Protein AF-A0AA38IL60-F1 (afdb_monomer)

Foldseek 3Di:
DPQCLPLVDLRNLLVLLLVLCCVQQVDDDCCSVVDDLQQWDFDADPVRDTPLKIWGFPCSPDDPDDDDPPPRDIGMQDADPPDNVSGSSNSSVSSVVVVVVPDPPPDPDDD

Nearest PDB structures (foldseek):
  1oh7-assembly1_B  TM=3.793E-01  e=1.283E+00  Escherichia coli
  7ai6-assembly1_B  TM=3.803E-01  e=3.392E+00  Escherichia coli K-12
  1wbb-assembly1_B  TM=2.346E-01  e=1.739E+00  Escherichia coli
  1wb9-assembly1_B  TM=2.322E-01  e=2.827E+00  Escherichia coli
  1wbd-assembly1_B  TM=2.386E-01  e=7.471E+00  Escherichia coli

Sequence (111 aa):
MINHWDEGNPSGLQKFFYLIAARELAWHGGERAHCLLHYFKPEVDSSGNLTGRYEYNLIFSKTRQGGASLTCESKWLIPNRENPDLCPVRLLEKMLARRGEARPLKRIVYF

Structure (mmCIF, N/CA/C/O backbone):
data_AF-A0AA38IL60-F1
#
_entry.id   AF-A0AA38IL60-F1
#
loop_
_atom_site.group_PDB
_atom_site.id
_atom_site.type_symbol
_atom_site.label_atom_id
_atom_site.label_alt_id
_atom_site.label_comp_id
_atom_site.label_asym_id
_atom_site.label_entity_id
_atom_site.label_seq_id
_atom_site.pdbx_PDB_ins_code
_atom_site.Cartn_x
_atom_site.Cartn_y
_atom_site.Cartn_z
_atom_site.occupancy
_atom_site.B_iso_or_equiv
_atom_site.auth_seq_id
_atom_site.auth_comp_id
_atom_site.auth_asym_id
_atom_site.auth_atom_id
_atom_site.pdbx_PDB_model_num
ATOM 1 N N . MET A 1 1 ? 17.710 2.028 -21.719 1.00 38.09 1 MET A N 1
ATOM 2 C CA . MET A 1 1 ? 16.930 2.936 -20.852 1.00 38.09 1 MET A CA 1
ATOM 3 C C . MET A 1 1 ? 16.625 2.164 -19.577 1.00 38.09 1 MET A C 1
ATOM 5 O O . MET A 1 1 ? 16.024 1.104 -19.675 1.00 38.09 1 MET A O 1
ATOM 9 N N . ILE A 1 2 ? 17.143 2.582 -18.419 1.00 46.53 2 ILE A N 1
ATOM 10 C CA . ILE A 1 2 ? 16.819 1.920 -17.146 1.00 46.53 2 ILE A CA 1
ATOM 11 C C . ILE A 1 2 ? 15.385 2.331 -16.808 1.00 46.53 2 ILE A C 1
ATOM 13 O O . ILE A 1 2 ? 15.144 3.485 -16.458 1.00 46.53 2 ILE A O 1
ATOM 17 N N . ASN A 1 3 ? 14.430 1.415 -16.965 1.00 55.31 3 ASN A N 1
ATOM 18 C CA . ASN A 1 3 ? 13.047 1.639 -16.557 1.00 55.31 3 ASN A CA 1
ATOM 19 C C . ASN A 1 3 ? 13.008 1.695 -15.027 1.00 55.31 3 ASN A C 1
ATOM 21 O O . ASN A 1 3 ? 12.845 0.685 -14.350 1.00 55.31 3 ASN A O 1
ATOM 25 N N . HIS A 1 4 ? 13.195 2.892 -14.469 1.00 59.19 4 HIS A N 1
ATOM 26 C CA . HIS A 1 4 ? 13.198 3.137 -13.023 1.00 59.19 4 HIS A CA 1
ATOM 27 C C . HIS A 1 4 ? 11.896 2.716 -12.314 1.00 59.19 4 HIS A C 1
ATOM 29 O O . HIS A 1 4 ? 11.891 2.604 -11.088 1.00 59.19 4 HIS A O 1
ATOM 35 N N . TRP A 1 5 ? 10.845 2.435 -13.086 1.00 73.44 5 TRP A N 1
ATOM 36 C CA . TRP A 1 5 ? 9.502 2.055 -12.652 1.00 73.44 5 TRP A CA 1
ATOM 37 C C . TRP A 1 5 ? 9.096 0.655 -13.130 1.00 73.44 5 TRP A C 1
ATOM 39 O O . TRP A 1 5 ? 7.913 0.346 -13.202 1.00 73.44 5 TRP A O 1
ATOM 49 N N . ASP A 1 6 ? 10.065 -0.186 -13.500 1.00 81.38 6 ASP A N 1
ATOM 50 C CA . ASP A 1 6 ? 9.789 -1.565 -13.895 1.00 81.38 6 ASP A CA 1
ATOM 51 C C . ASP A 1 6 ? 9.197 -2.362 -12.722 1.00 81.38 6 ASP A C 1
ATOM 53 O O . ASP A 1 6 ? 9.897 -2.714 -11.771 1.00 81.38 6 ASP A O 1
ATOM 57 N N . GLU A 1 7 ? 7.902 -2.666 -12.804 1.00 84.62 7 GLU A N 1
ATOM 58 C CA . GLU A 1 7 ? 7.206 -3.505 -11.830 1.00 84.62 7 GLU A CA 1
ATOM 59 C C . GLU A 1 7 ? 7.718 -4.950 -11.816 1.00 84.62 7 GLU A C 1
ATOM 61 O O . GLU A 1 7 ? 7.503 -5.664 -10.837 1.00 84.62 7 GLU A O 1
ATOM 66 N N . GLY A 1 8 ? 8.387 -5.415 -12.877 1.00 83.19 8 GLY A N 1
ATOM 67 C CA . GLY A 1 8 ? 9.052 -6.716 -12.935 1.00 83.19 8 GLY A CA 1
ATOM 68 C C . GLY A 1 8 ? 10.189 -6.822 -11.920 1.00 83.19 8 GLY A C 1
ATOM 69 O O . GLY A 1 8 ? 10.337 -7.850 -11.259 1.00 83.19 8 GLY A O 1
ATOM 70 N N . ASN A 1 9 ? 10.910 -5.728 -11.683 1.00 85.31 9 ASN A N 1
ATOM 71 C CA . ASN A 1 9 ? 11.989 -5.652 -10.707 1.00 85.31 9 ASN A CA 1
ATOM 72 C C . ASN A 1 9 ? 11.464 -5.230 -9.315 1.00 85.31 9 ASN A C 1
ATOM 74 O O . ASN A 1 9 ? 10.810 -4.192 -9.209 1.00 85.31 9 ASN A O 1
ATOM 78 N N . PRO A 1 10 ? 11.788 -5.946 -8.217 1.00 84.19 10 PRO A N 1
ATOM 79 C CA . PRO A 1 10 ? 11.411 -5.541 -6.859 1.00 84.19 10 PRO A CA 1
ATOM 80 C C . PRO A 1 10 ? 11.760 -4.086 -6.510 1.00 84.19 10 PRO A C 1
ATOM 82 O O . PRO A 1 10 ? 10.944 -3.381 -5.919 1.00 84.19 10 PRO A O 1
ATOM 85 N N . SER A 1 11 ? 12.943 -3.607 -6.907 1.00 84.06 11 SER A N 1
ATOM 86 C CA . SER A 1 11 ? 13.362 -2.226 -6.645 1.00 84.06 11 SER A CA 1
ATOM 87 C C . SER A 1 11 ? 12.597 -1.205 -7.488 1.00 84.06 11 SER A C 1
ATOM 89 O O . SER A 1 11 ? 12.376 -0.088 -7.023 1.00 84.06 11 SER A O 1
ATOM 91 N N . GLY A 1 12 ? 12.205 -1.565 -8.713 1.00 85.62 12 GLY A N 1
ATOM 92 C CA . GLY A 1 12 ? 11.388 -0.711 -9.578 1.00 85.62 12 GLY A CA 1
ATOM 93 C C . GLY A 1 12 ? 9.955 -0.610 -9.060 1.00 85.62 12 GLY A C 1
ATOM 94 O O . GLY A 1 12 ? 9.453 0.496 -8.872 1.00 85.62 12 GLY A O 1
ATOM 95 N N . LEU A 1 13 ? 9.355 -1.748 -8.694 1.00 88.06 13 LEU A N 1
ATOM 96 C CA . LEU A 1 13 ? 8.041 -1.825 -8.053 1.00 88.06 13 LEU A CA 1
ATOM 97 C C . LEU A 1 13 ? 7.984 -1.005 -6.756 1.00 88.06 13 LEU A C 1
ATOM 99 O O . LEU A 1 13 ? 7.060 -0.219 -6.562 1.00 88.06 13 LEU A O 1
ATOM 103 N N . GLN A 1 14 ? 8.989 -1.147 -5.888 1.00 88.00 14 GLN A N 1
ATOM 104 C CA . GLN A 1 14 ? 9.057 -0.409 -4.627 1.00 88.00 14 GLN A CA 1
ATOM 105 C C . GLN A 1 14 ? 9.162 1.103 -4.857 1.00 88.00 14 GLN A C 1
ATOM 107 O O . GLN A 1 14 ? 8.440 1.875 -4.227 1.00 88.00 14 GLN A O 1
ATOM 112 N N . LYS A 1 15 ? 10.037 1.541 -5.772 1.00 87.44 15 LYS A N 1
ATOM 113 C CA . LYS A 1 15 ? 10.149 2.961 -6.128 1.00 87.44 15 LYS A CA 1
ATOM 114 C C . LYS A 1 15 ? 8.820 3.485 -6.656 1.00 87.44 15 LYS A C 1
ATOM 116 O O . LYS A 1 15 ? 8.381 4.547 -6.216 1.00 87.44 15 LYS A O 1
ATOM 121 N N . PHE A 1 16 ? 8.183 2.739 -7.557 1.00 89.06 16 PHE A N 1
ATOM 122 C CA . PHE A 1 16 ? 6.935 3.150 -8.189 1.00 89.06 16 PHE A CA 1
ATOM 123 C C . PHE A 1 16 ? 5.803 3.303 -7.177 1.00 89.06 16 PHE A C 1
ATOM 125 O O . PHE A 1 16 ? 5.160 4.351 -7.126 1.00 89.06 16 PHE A O 1
ATOM 132 N N . PHE A 1 17 ? 5.641 2.311 -6.301 1.00 90.69 17 PHE A N 1
ATOM 133 C CA . PHE A 1 17 ? 4.703 2.390 -5.193 1.00 90.69 17 PHE A CA 1
ATOM 134 C C . PHE A 1 17 ? 4.957 3.622 -4.321 1.00 90.69 17 PHE A C 1
ATOM 136 O O . PHE A 1 17 ? 4.033 4.395 -4.088 1.00 90.69 17 PHE A O 1
ATOM 143 N N . TYR A 1 18 ? 6.196 3.851 -3.872 1.00 87.94 18 TYR A N 1
ATOM 144 C CA . TYR A 1 18 ? 6.489 4.976 -2.983 1.00 87.94 18 TYR A CA 1
ATOM 145 C C . TYR A 1 18 ? 6.265 6.340 -3.624 1.00 87.94 18 TYR A C 1
ATOM 147 O O . TYR A 1 18 ? 5.880 7.267 -2.916 1.00 87.94 18 TYR A O 1
ATOM 155 N N . LEU A 1 1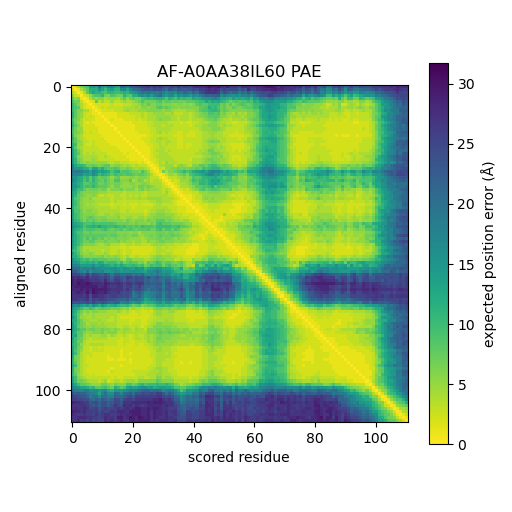9 ? 6.495 6.483 -4.932 1.00 87.75 19 LEU A N 1
ATOM 156 C CA . LEU A 1 19 ? 6.208 7.733 -5.631 1.00 87.75 19 LEU A CA 1
ATOM 157 C C . LEU A 1 19 ? 4.715 8.076 -5.543 1.00 87.75 19 LEU A C 1
ATOM 159 O O . LEU A 1 19 ? 4.364 9.210 -5.223 1.00 87.75 19 LEU A O 1
ATOM 163 N N .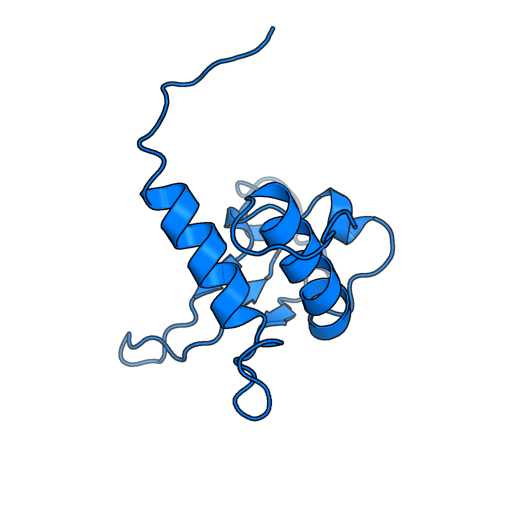 ILE A 1 20 ? 3.849 7.094 -5.799 1.00 89.50 20 ILE A N 1
ATOM 164 C CA . ILE A 1 20 ? 2.396 7.280 -5.757 1.00 89.50 20 ILE A CA 1
ATOM 165 C C . ILE A 1 20 ? 1.930 7.437 -4.306 1.00 89.50 20 ILE A C 1
ATOM 167 O O . ILE A 1 20 ? 1.261 8.412 -3.973 1.00 89.50 20 ILE A O 1
ATOM 171 N N . ALA A 1 21 ? 2.343 6.531 -3.418 1.00 88.19 21 ALA A N 1
ATOM 172 C CA . ALA A 1 21 ? 1.948 6.537 -2.014 1.00 88.19 21 ALA A CA 1
ATOM 173 C C . ALA A 1 21 ? 2.358 7.827 -1.291 1.00 88.19 21 ALA A C 1
ATOM 175 O O . ALA A 1 21 ? 1.608 8.305 -0.449 1.00 88.19 21 ALA A O 1
ATOM 176 N N . ALA A 1 22 ? 3.497 8.436 -1.641 1.00 86.06 22 ALA A N 1
ATOM 177 C CA . ALA A 1 22 ? 3.905 9.714 -1.062 1.00 86.06 22 ALA A CA 1
ATOM 178 C C . ALA A 1 22 ? 2.895 10.837 -1.335 1.00 86.06 22 ALA A C 1
ATOM 180 O O . ALA A 1 22 ? 2.669 11.672 -0.461 1.00 86.06 22 ALA A O 1
ATOM 181 N N . ARG A 1 23 ? 2.283 10.846 -2.526 1.00 85.62 23 ARG A N 1
ATOM 182 C CA . ARG A 1 23 ? 1.234 11.805 -2.883 1.00 85.62 23 ARG A CA 1
ATOM 183 C C . ARG A 1 23 ? -0.077 11.473 -2.176 1.00 85.62 23 ARG A C 1
ATOM 185 O O . ARG A 1 23 ? -0.652 12.351 -1.546 1.00 85.62 23 ARG A O 1
ATOM 192 N N . GLU A 1 24 ? -0.515 10.221 -2.260 1.00 86.56 24 GLU A N 1
ATOM 193 C CA . GLU A 1 24 ? -1.801 9.765 -1.708 1.00 86.56 24 GLU A CA 1
ATOM 194 C C . GLU A 1 24 ? -1.855 9.882 -0.179 1.00 86.56 24 GLU A C 1
ATOM 196 O O . GLU A 1 24 ? -2.858 10.290 0.395 1.00 86.56 24 GLU A O 1
ATOM 201 N N . LEU A 1 25 ? -0.745 9.580 0.494 1.00 86.19 25 LEU A N 1
ATOM 202 C CA . LEU A 1 25 ? -0.621 9.652 1.950 1.00 86.19 25 LEU A CA 1
ATOM 203 C C . LEU A 1 25 ? -0.066 10.995 2.421 1.00 86.19 25 LEU A C 1
ATOM 205 O O . LEU A 1 25 ? 0.266 11.118 3.601 1.00 86.19 25 LEU A O 1
ATOM 209 N N . ALA A 1 26 ? 0.107 11.971 1.523 1.00 84.38 26 ALA A N 1
ATOM 210 C CA . ALA A 1 26 ? 0.724 13.260 1.827 1.00 84.38 26 ALA A CA 1
ATOM 211 C C . ALA A 1 26 ? 1.925 13.097 2.782 1.00 84.38 26 ALA A C 1
ATOM 213 O O . ALA A 1 26 ? 1.948 13.632 3.893 1.00 84.38 26 ALA A O 1
ATOM 214 N N . TRP A 1 27 ? 2.867 12.217 2.424 1.00 80.44 27 TRP A N 1
ATOM 215 C CA . TRP A 1 27 ? 4.032 11.986 3.271 1.00 80.44 27 TRP A CA 1
ATOM 216 C C . TRP A 1 27 ? 4.881 13.247 3.306 1.00 80.44 27 TRP A C 1
ATOM 218 O O . TRP A 1 27 ? 5.263 13.790 2.268 1.00 80.44 27 TRP A O 1
ATOM 228 N N . HIS A 1 28 ? 5.209 13.690 4.511 1.00 69.44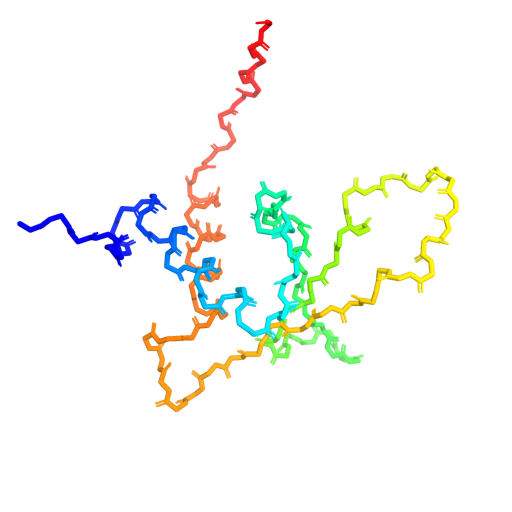 28 HIS A N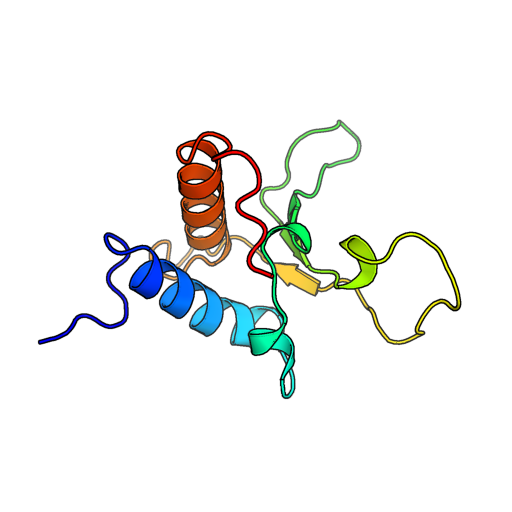 1
ATOM 229 C CA . HIS A 1 28 ? 6.029 14.865 4.733 1.00 69.44 28 HIS A CA 1
ATOM 230 C C . HIS A 1 28 ? 7.431 14.454 5.193 1.00 69.44 28 HIS A C 1
ATOM 232 O O . HIS A 1 28 ? 7.624 13.531 5.985 1.00 69.44 28 HIS A O 1
ATOM 238 N N . GLY A 1 29 ? 8.452 15.143 4.678 1.00 67.56 29 GLY A N 1
ATOM 239 C CA . GLY A 1 29 ? 9.844 14.914 5.068 1.00 67.56 29 GLY A CA 1
ATOM 240 C C . GLY A 1 29 ? 10.345 13.485 4.799 1.00 67.56 29 GLY A C 1
ATOM 241 O O . GLY A 1 29 ? 10.221 12.953 3.695 1.00 67.56 29 GLY A O 1
ATOM 242 N N . GLY A 1 30 ? 10.973 12.879 5.812 1.00 66.25 30 GLY A N 1
ATOM 243 C CA . GLY A 1 30 ? 11.618 11.563 5.740 1.00 66.25 30 GLY A CA 1
ATOM 244 C C . GLY A 1 30 ? 10.686 10.356 5.890 1.00 66.25 30 GLY A C 1
ATOM 245 O O . GLY A 1 30 ? 11.182 9.233 5.876 1.00 66.25 30 GLY A O 1
ATOM 246 N N . GLU A 1 31 ? 9.364 10.540 6.015 1.00 67.62 31 GLU A N 1
ATOM 247 C CA . GLU A 1 31 ? 8.405 9.442 6.254 1.00 67.62 31 GLU A CA 1
ATOM 248 C C . GLU A 1 31 ? 8.539 8.298 5.235 1.00 67.62 31 GLU A C 1
ATOM 250 O O . GLU A 1 31 ? 8.529 7.123 5.606 1.00 67.62 31 GLU A O 1
ATOM 255 N N . ARG A 1 32 ? 8.786 8.631 3.960 1.00 69.31 32 ARG A N 1
ATOM 256 C CA . ARG A 1 32 ? 9.022 7.648 2.889 1.00 69.31 32 ARG A CA 1
ATOM 257 C C . ARG A 1 32 ? 10.207 6.713 3.162 1.00 69.31 32 ARG A C 1
ATOM 259 O O . ARG A 1 32 ? 10.170 5.555 2.764 1.00 69.31 32 ARG A O 1
ATOM 266 N N . ALA A 1 33 ? 11.260 7.209 3.818 1.00 68.88 33 ALA A N 1
ATOM 267 C CA . ALA A 1 33 ? 12.490 6.456 4.066 1.00 68.88 33 ALA A CA 1
ATOM 268 C C . ALA A 1 33 ? 12.312 5.427 5.188 1.00 68.88 33 ALA A C 1
ATOM 270 O O . ALA A 1 33 ? 13.023 4.427 5.234 1.00 68.88 33 ALA A O 1
ATOM 271 N N . HIS A 1 34 ? 11.339 5.662 6.066 1.00 68.75 34 HIS A N 1
ATOM 272 C CA . HIS A 1 34 ? 11.014 4.777 7.176 1.00 68.75 34 HIS A CA 1
ATOM 273 C C . HIS A 1 34 ? 9.790 3.903 6.897 1.00 68.75 34 HIS A C 1
ATOM 275 O O . HIS A 1 34 ? 9.399 3.138 7.770 1.00 68.75 34 HIS A O 1
ATOM 281 N N . CYS A 1 35 ? 9.180 3.989 5.712 1.00 76.88 35 CYS A N 1
ATOM 282 C CA . CYS A 1 35 ? 7.966 3.252 5.391 1.00 76.88 35 CYS A CA 1
ATOM 283 C C . CYS A 1 35 ? 8.242 1.752 5.176 1.00 76.88 35 CYS A C 1
ATOM 285 O O . CYS A 1 35 ? 8.902 1.344 4.218 1.00 76.88 35 CYS A O 1
ATOM 287 N N . LEU A 1 36 ? 7.676 0.921 6.050 1.00 81.62 36 LEU A N 1
ATOM 288 C CA . LEU A 1 36 ? 7.720 -0.537 5.998 1.00 81.62 36 LEU A CA 1
ATOM 289 C C . LEU A 1 36 ? 6.339 -1.109 5.650 1.00 81.62 36 LEU A C 1
ATOM 291 O O . LEU A 1 36 ? 5.311 -0.584 6.068 1.00 81.62 36 LEU A O 1
ATOM 29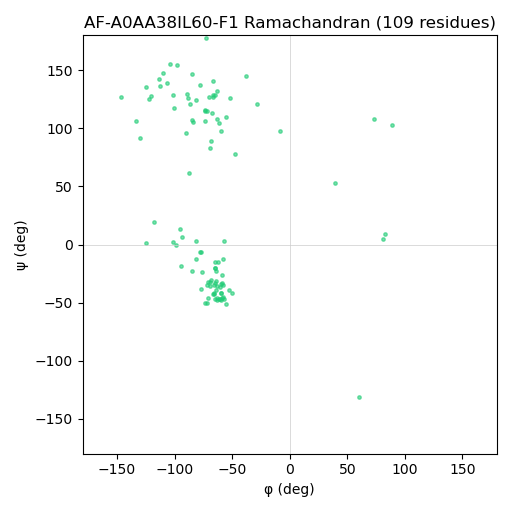5 N N . LEU A 1 37 ? 6.313 -2.240 4.937 1.00 82.75 37 LEU A N 1
ATOM 296 C CA . LEU A 1 37 ? 5.066 -2.882 4.489 1.00 82.75 37 LEU A CA 1
ATOM 297 C C . LEU A 1 37 ? 4.116 -3.272 5.634 1.00 82.75 37 LEU A C 1
ATOM 299 O O . LEU A 1 37 ? 2.913 -3.349 5.427 1.00 82.75 37 LEU A O 1
ATOM 303 N N . HIS A 1 38 ? 4.631 -3.509 6.844 1.00 81.69 38 HIS A N 1
ATOM 304 C CA . HIS A 1 38 ? 3.801 -3.855 8.005 1.00 81.69 38 HIS A CA 1
ATOM 305 C C . HIS A 1 38 ? 3.069 -2.654 8.629 1.00 81.69 38 HIS A C 1
ATOM 307 O O . HIS A 1 38 ? 2.258 -2.849 9.531 1.00 81.69 38 HIS A O 1
ATOM 313 N N . TYR A 1 39 ? 3.338 -1.430 8.162 1.00 84.00 39 TYR A N 1
ATOM 314 C CA . TYR A 1 39 ? 2.539 -0.251 8.505 1.00 84.00 39 TYR A CA 1
ATOM 315 C C . TYR A 1 39 ? 1.229 -0.163 7.740 1.00 84.00 39 TYR A C 1
ATOM 317 O O . TYR A 1 39 ? 0.430 0.716 8.043 1.00 84.00 39 TYR A O 1
ATOM 325 N N . PHE A 1 40 ? 1.011 -1.055 6.775 1.00 87.44 40 PHE A N 1
ATOM 326 C CA . PHE A 1 40 ? -0.231 -1.135 6.029 1.00 87.44 40 PHE A CA 1
ATOM 327 C C . PHE A 1 40 ? -1.093 -2.273 6.559 1.00 87.44 40 PHE A C 1
ATOM 329 O O . PHE A 1 40 ? -0.632 -3.413 6.660 1.00 87.44 40 PHE A O 1
ATOM 336 N N . LYS A 1 41 ? -2.354 -1.976 6.861 1.00 87.44 41 LYS A N 1
ATOM 337 C CA . LYS A 1 41 ? -3.363 -2.977 7.214 1.00 87.44 41 LYS A CA 1
ATOM 338 C C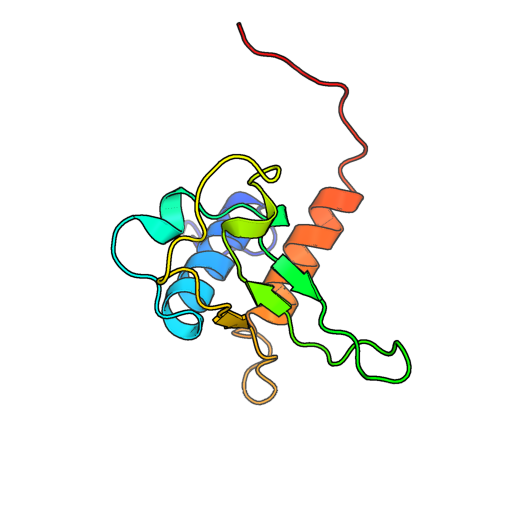 . LYS A 1 41 ? -4.575 -2.844 6.301 1.00 87.44 41 LYS A C 1
ATOM 340 O O . LYS A 1 41 ? -4.997 -1.718 6.055 1.00 87.44 41 LYS A O 1
ATOM 345 N N . PRO A 1 42 ? -5.129 -3.951 5.784 1.00 88.69 42 PRO A N 1
ATOM 346 C CA . PRO A 1 42 ? -6.369 -3.875 5.033 1.00 88.69 42 PRO A CA 1
ATOM 347 C C . PRO A 1 42 ? -7.509 -3.459 5.964 1.00 88.69 42 PRO A C 1
ATOM 349 O O . PRO A 1 42 ? -7.582 -3.917 7.106 1.00 88.69 42 PRO A O 1
ATOM 352 N N . GLU A 1 43 ? -8.403 -2.611 5.472 1.00 89.44 43 GLU A N 1
ATOM 353 C CA . GLU A 1 43 ? -9.643 -2.309 6.178 1.00 89.44 43 GLU A CA 1
ATOM 354 C C . GLU A 1 43 ? -10.657 -3.428 5.993 1.00 89.44 43 GLU A C 1
ATOM 356 O O . GLU A 1 43 ? -10.856 -3.953 4.892 1.00 89.44 43 GLU A O 1
ATOM 361 N N . VAL A 1 44 ? -11.311 -3.752 7.103 1.00 87.69 44 VAL A N 1
ATOM 362 C CA . VAL A 1 44 ? -12.438 -4.670 7.160 1.00 87.69 44 VAL A CA 1
ATOM 363 C C . VAL A 1 44 ? -13.691 -3.890 7.538 1.00 87.69 44 VAL A C 1
ATOM 365 O O . VAL A 1 44 ? -13.649 -3.024 8.414 1.00 87.69 44 VAL A O 1
ATOM 368 N N . ASP A 1 45 ? -14.797 -4.174 6.859 1.00 85.38 45 ASP A N 1
ATOM 369 C CA . ASP A 1 45 ? -16.103 -3.634 7.220 1.00 85.38 45 ASP A CA 1
ATOM 370 C C . ASP A 1 45 ? -16.652 -4.299 8.500 1.00 85.38 45 ASP A C 1
ATOM 372 O O . ASP A 1 45 ? -16.055 -5.214 9.075 1.00 85.38 45 ASP A O 1
ATOM 376 N N . SER A 1 46 ? -17.824 -3.851 8.955 1.00 86.62 46 SER A N 1
ATOM 377 C CA . SER A 1 46 ? -18.506 -4.413 10.132 1.00 86.62 46 SER A CA 1
ATOM 378 C C . SER A 1 46 ? -18.907 -5.885 9.982 1.00 86.62 46 SER A C 1
ATOM 380 O O . SER A 1 46 ? -19.223 -6.534 10.976 1.00 86.62 46 SER A O 1
ATOM 382 N N . SER A 1 47 ? -18.894 -6.411 8.758 1.00 87.12 47 SER A N 1
ATOM 383 C CA . SER A 1 47 ? -19.190 -7.806 8.429 1.00 87.12 47 SER A CA 1
ATOM 384 C C . SER A 1 47 ? -17.917 -8.645 8.249 1.00 87.12 47 SER A C 1
ATOM 386 O O . SER A 1 47 ? -18.008 -9.844 7.996 1.00 87.12 47 SER A O 1
ATOM 388 N N . GLY A 1 48 ? -16.732 -8.042 8.397 1.00 81.50 48 GLY A N 1
ATOM 389 C CA . GLY A 1 48 ? -15.440 -8.696 8.211 1.00 81.50 48 GLY A CA 1
ATOM 390 C C . GLY A 1 48 ? -14.971 -8.791 6.756 1.00 81.50 48 GLY A C 1
ATOM 391 O O . GLY A 1 48 ? -13.974 -9.465 6.496 1.00 81.50 48 GLY A O 1
ATOM 392 N N . ASN A 1 49 ? -15.640 -8.133 5.804 1.00 82.38 49 ASN A N 1
ATOM 393 C CA . ASN A 1 49 ? -15.221 -8.128 4.403 1.00 82.38 49 ASN A CA 1
ATOM 394 C C . ASN A 1 49 ? -14.169 -7.050 4.144 1.00 82.38 49 ASN A C 1
ATOM 396 O O . ASN A 1 49 ? -14.212 -5.963 4.718 1.00 82.38 49 ASN A O 1
ATOM 400 N N . LEU A 1 50 ? -13.248 -7.329 3.222 1.00 84.06 50 LEU A N 1
ATOM 401 C CA . LEU A 1 50 ? -12.242 -6.364 2.789 1.00 84.06 50 LEU A CA 1
ATOM 402 C C . LEU A 1 50 ? -12.897 -5.242 1.979 1.00 84.06 50 LEU A C 1
ATOM 404 O O . LEU A 1 50 ? -13.560 -5.499 0.976 1.00 84.06 50 LEU A O 1
ATOM 408 N N . THR A 1 51 ? -12.649 -3.991 2.362 1.00 84.38 51 THR A N 1
ATOM 409 C CA . THR A 1 51 ? -13.162 -2.819 1.625 1.00 84.38 51 THR A CA 1
ATOM 410 C C . THR A 1 51 ? -12.305 -2.465 0.405 1.00 84.38 51 THR A C 1
ATOM 412 O O . THR A 1 51 ? -12.700 -1.652 -0.432 1.00 84.38 51 THR A O 1
ATOM 415 N N . GLY A 1 52 ? -11.109 -3.055 0.310 1.00 84.69 52 GLY A N 1
ATOM 416 C CA . GLY A 1 52 ? -10.104 -2.740 -0.705 1.00 84.69 52 GLY A CA 1
ATOM 417 C C . GLY A 1 52 ? -9.265 -1.498 -0.390 1.00 84.69 52 GLY A C 1
ATOM 418 O O . GLY A 1 52 ? -8.451 -1.097 -1.219 1.00 84.69 52 GLY A O 1
ATOM 419 N N . ARG A 1 53 ? -9.438 -0.878 0.786 1.00 89.62 53 ARG A N 1
ATOM 420 C CA . ARG A 1 53 ? -8.568 0.204 1.268 1.00 89.62 53 ARG A CA 1
ATOM 421 C C . ARG A 1 53 ? -7.513 -0.332 2.227 1.00 89.62 53 ARG A C 1
ATOM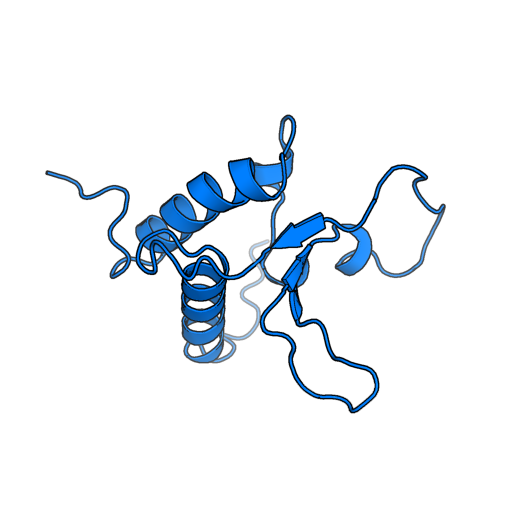 423 O O . ARG A 1 53 ? -7.729 -1.331 2.913 1.00 89.62 53 ARG A O 1
ATOM 430 N N . TYR A 1 54 ? -6.395 0.381 2.312 1.00 91.00 54 TYR A N 1
ATOM 431 C CA . TYR A 1 54 ? -5.334 0.082 3.269 1.00 91.00 54 TYR A CA 1
ATOM 432 C C . TYR A 1 54 ? -5.087 1.267 4.194 1.00 91.00 54 TYR A C 1
ATOM 434 O O . TYR A 1 54 ? -4.852 2.387 3.746 1.00 91.00 54 TYR A O 1
ATOM 442 N N . GLU A 1 55 ? -5.104 0.997 5.490 1.00 89.50 55 GLU A N 1
ATOM 443 C CA . GLU A 1 55 ? -4.726 1.934 6.534 1.00 89.50 55 GLU A CA 1
ATOM 444 C C . GLU A 1 55 ? -3.204 1.948 6.670 1.00 89.50 55 GLU A C 1
ATOM 446 O O . GLU A 1 55 ? -2.587 0.908 6.900 1.00 89.50 55 GLU A O 1
ATOM 451 N N . TYR A 1 56 ? -2.603 3.124 6.543 1.00 87.38 56 TYR A N 1
ATOM 452 C CA . TYR A 1 56 ? -1.209 3.387 6.849 1.00 87.38 56 TYR A CA 1
ATOM 453 C C . TYR A 1 56 ? -1.096 4.048 8.219 1.00 87.38 56 TYR A C 1
ATOM 455 O O . TYR A 1 56 ? -1.559 5.176 8.411 1.00 87.38 56 TYR A O 1
ATOM 463 N N . ASN A 1 57 ? -0.424 3.377 9.154 1.00 82.31 57 ASN A N 1
ATOM 464 C CA . ASN A 1 57 ? -0.075 3.976 10.436 1.00 82.31 57 ASN A CA 1
ATOM 465 C C . ASN A 1 57 ? 1.274 3.456 10.960 1.00 82.31 57 ASN A C 1
ATOM 467 O O . ASN A 1 57 ? 1.491 2.252 11.116 1.00 82.31 57 ASN A O 1
ATOM 471 N N . LEU A 1 58 ? 2.178 4.383 11.293 1.00 74.88 58 LEU A N 1
ATOM 472 C CA . LEU A 1 58 ? 3.493 4.078 11.867 1.00 74.88 58 LEU A CA 1
ATOM 473 C C . LEU A 1 58 ? 3.394 3.419 13.252 1.00 74.88 58 LEU A C 1
ATOM 475 O O . LEU A 1 58 ? 4.313 2.715 13.672 1.00 74.88 58 LEU A O 1
ATOM 479 N N . ILE A 1 59 ? 2.281 3.600 13.970 1.00 70.94 59 ILE A N 1
ATOM 480 C CA . ILE A 1 59 ? 2.063 2.962 15.272 1.00 70.94 59 ILE A CA 1
ATOM 481 C C . ILE A 1 59 ? 1.979 1.437 15.168 1.00 70.94 59 ILE A C 1
ATOM 483 O O . ILE A 1 59 ? 2.234 0.747 16.152 1.00 70.94 59 ILE A O 1
ATOM 487 N N . PHE A 1 60 ? 1.689 0.883 13.985 1.00 64.06 60 PHE A N 1
ATOM 488 C CA . PHE A 1 60 ? 1.584 -0.564 13.807 1.00 64.06 60 PHE A CA 1
ATOM 489 C C . PHE A 1 60 ? 2.906 -1.321 14.022 1.00 64.06 60 PHE A C 1
ATOM 491 O O . PHE A 1 60 ? 2.843 -2.531 14.230 1.00 64.06 60 PHE A O 1
ATOM 498 N N . SER A 1 61 ? 4.075 -0.658 14.040 1.00 58.69 61 SER A N 1
ATOM 499 C CA . SER A 1 61 ? 5.343 -1.302 14.456 1.00 58.69 61 SER A CA 1
ATOM 500 C C . SER A 1 61 ? 5.708 -1.111 15.919 1.00 58.69 61 SER A C 1
ATOM 502 O O . SER A 1 61 ? 6.544 -1.855 16.431 1.00 58.69 61 SER A O 1
ATOM 504 N N . LYS A 1 62 ? 5.128 -0.123 16.608 1.00 56.31 62 LYS A N 1
ATOM 505 C CA . LYS A 1 62 ? 5.479 0.160 17.998 1.00 56.31 62 LYS A CA 1
ATOM 506 C C . LYS A 1 62 ? 4.671 -0.759 18.908 1.00 56.31 62 LYS A C 1
ATOM 508 O O . LYS A 1 62 ? 3.481 -0.553 19.135 1.00 56.31 62 LYS A O 1
ATOM 513 N N . THR A 1 63 ? 5.325 -1.772 19.476 1.00 49.69 63 THR A N 1
ATOM 514 C CA . THR A 1 63 ? 4.828 -2.445 20.684 1.00 49.69 63 THR A CA 1
ATOM 515 C C . THR A 1 63 ? 4.529 -1.383 21.740 1.00 49.69 63 THR A C 1
ATOM 517 O O . THR A 1 63 ? 5.391 -0.554 22.013 1.00 49.69 63 THR A O 1
ATOM 520 N N . ARG A 1 64 ? 3.304 -1.389 22.286 1.00 48.66 64 ARG A N 1
ATOM 521 C CA . ARG A 1 64 ? 2.735 -0.433 23.259 1.00 48.66 64 ARG A CA 1
ATOM 522 C C . ARG A 1 64 ? 3.656 -0.129 24.459 1.00 48.66 64 ARG A C 1
ATOM 524 O O . ARG A 1 64 ? 3.420 -0.612 25.562 1.00 48.66 64 ARG A O 1
ATOM 531 N N . GLN A 1 65 ? 4.665 0.711 24.278 1.00 46.59 65 GLN A N 1
ATOM 532 C CA . GLN A 1 65 ? 5.425 1.319 25.362 1.00 46.59 65 GLN A CA 1
ATOM 533 C C . GLN A 1 65 ? 5.573 2.812 25.078 1.00 46.59 65 GLN A C 1
ATOM 535 O O . GLN A 1 65 ? 6.338 3.218 24.212 1.00 46.59 65 GLN A O 1
ATOM 540 N N . GLY A 1 66 ? 4.814 3.611 25.832 1.00 48.34 66 GLY A N 1
ATOM 541 C CA . GLY A 1 66 ? 5.061 5.040 26.011 1.00 48.34 66 GLY A CA 1
ATOM 542 C C . GLY A 1 66 ? 4.403 5.966 24.989 1.00 48.34 66 GLY A C 1
ATOM 543 O O . GLY A 1 66 ? 4.923 6.163 23.900 1.00 48.34 66 GLY A O 1
ATOM 544 N N . GLY A 1 67 ? 3.305 6.601 25.415 1.00 48.47 67 GLY A N 1
ATOM 545 C CA . GLY A 1 67 ? 2.804 7.869 24.876 1.00 48.47 67 GLY A CA 1
ATOM 546 C C . GLY A 1 67 ? 2.154 7.785 23.498 1.00 48.47 67 GLY A C 1
ATOM 547 O O . GLY A 1 67 ? 2.831 7.667 22.480 1.00 48.47 67 GLY A O 1
ATOM 548 N N . ALA A 1 68 ? 0.828 7.924 23.449 1.00 48.53 68 ALA A N 1
ATOM 549 C CA . ALA A 1 68 ? 0.140 8.252 22.208 1.00 48.53 68 ALA A CA 1
ATOM 550 C C . ALA A 1 68 ? 0.750 9.546 21.648 1.00 48.53 68 ALA A C 1
ATOM 552 O O . ALA A 1 68 ? 0.594 10.621 22.226 1.00 48.53 68 ALA A O 1
ATOM 553 N N . SER A 1 69 ? 1.492 9.440 20.548 1.00 50.50 69 SER A N 1
ATOM 554 C CA . SER A 1 69 ? 1.847 10.620 19.775 1.00 50.50 69 SER A CA 1
ATOM 555 C C . SER A 1 69 ? 0.547 11.128 19.161 1.00 50.50 69 SER A C 1
ATOM 557 O O . SER A 1 69 ? -0.050 10.442 18.334 1.00 50.50 69 SER A O 1
ATOM 559 N N . LEU A 1 70 ? 0.104 12.307 19.606 1.00 46.03 70 LEU A N 1
ATOM 560 C CA . LEU A 1 70 ? -1.112 13.017 19.180 1.00 46.03 70 LEU A CA 1
ATOM 561 C C . LEU A 1 70 ? -1.173 13.312 17.663 1.00 46.03 70 LEU A C 1
ATOM 563 O O . LEU A 1 70 ? -2.103 13.963 17.210 1.00 46.03 70 LEU A O 1
ATOM 567 N N . THR A 1 71 ? -0.185 12.865 16.882 1.00 48.28 71 THR A N 1
ATOM 568 C CA . THR A 1 71 ? 0.013 13.202 15.468 1.00 48.28 71 THR A CA 1
ATOM 569 C C . THR A 1 71 ? 0.103 11.989 14.537 1.00 48.28 71 THR A C 1
ATOM 571 O O . THR A 1 71 ? 0.291 12.166 13.337 1.00 48.28 71 THR A O 1
ATOM 574 N N . CYS A 1 72 ? -0.033 10.752 15.034 1.00 58.53 72 CYS A N 1
ATOM 575 C CA . CYS A 1 72 ? -0.076 9.561 14.173 1.00 58.53 72 CYS A CA 1
ATOM 576 C C . CYS A 1 72 ? -1.511 9.275 13.710 1.00 58.53 72 CYS A C 1
ATOM 578 O O . CYS A 1 72 ? -2.093 8.235 14.029 1.00 58.53 72 CYS A O 1
ATOM 580 N N . GLU A 1 73 ? -2.091 10.230 12.983 1.00 70.12 73 GLU A N 1
ATOM 581 C CA . GLU A 1 73 ? -3.355 10.012 12.289 1.00 70.12 73 GLU A CA 1
ATOM 582 C C . GLU A 1 73 ? -3.167 8.929 11.228 1.00 70.12 73 GLU A C 1
ATOM 584 O O . GLU A 1 73 ? -2.205 8.938 10.452 1.00 70.12 73 GLU A O 1
ATOM 589 N N . SER A 1 74 ? -4.084 7.969 11.222 1.00 81.31 74 SER A N 1
ATOM 590 C CA . SER A 1 74 ? -4.115 6.941 10.197 1.00 81.31 74 SER A CA 1
ATOM 591 C C . SER A 1 74 ? -4.413 7.570 8.846 1.00 81.31 74 SER A C 1
ATOM 593 O O . SER A 1 74 ? -5.388 8.302 8.678 1.00 81.31 74 SER A O 1
ATOM 595 N N . LYS A 1 75 ? -3.569 7.252 7.871 1.00 87.75 75 LYS A N 1
ATOM 596 C CA . LYS A 1 75 ? -3.722 7.699 6.490 1.00 87.75 75 LYS A CA 1
ATOM 597 C C . LYS A 1 75 ? -4.244 6.545 5.649 1.00 87.75 75 LYS A C 1
ATOM 599 O O . LYS A 1 75 ? -4.038 5.386 5.995 1.00 87.75 75 LYS A O 1
ATOM 604 N N . TRP A 1 76 ? -4.906 6.839 4.540 1.00 89.69 76 TRP A N 1
ATOM 605 C CA . TRP A 1 76 ? -5.628 5.823 3.780 1.00 89.69 76 TRP A CA 1
ATOM 606 C C . TRP A 1 76 ? -5.131 5.739 2.345 1.00 89.69 76 TRP A C 1
ATOM 608 O O . TRP A 1 76 ? -5.140 6.729 1.622 1.00 89.69 76 TRP A O 1
ATOM 618 N N . LEU A 1 77 ? -4.736 4.539 1.923 1.00 91.19 77 LEU A N 1
ATOM 619 C CA . LEU A 1 77 ? -4.579 4.206 0.513 1.00 91.19 77 LEU A CA 1
ATOM 620 C C . LEU A 1 77 ? -5.908 3.702 -0.035 1.00 91.19 77 LEU A C 1
ATOM 622 O O . LEU A 1 77 ? -6.497 2.754 0.492 1.00 91.19 77 LEU A O 1
ATOM 626 N N . ILE A 1 78 ? -6.348 4.328 -1.121 1.00 91.25 78 ILE A N 1
ATOM 627 C CA . ILE A 1 78 ? -7.622 4.056 -1.780 1.00 91.25 78 ILE A CA 1
ATOM 628 C C . ILE A 1 78 ? -7.331 3.469 -3.169 1.00 91.25 78 ILE A C 1
ATOM 630 O O . ILE A 1 78 ? -6.367 3.880 -3.822 1.00 91.25 78 ILE A O 1
ATOM 634 N N . PRO A 1 79 ? -8.118 2.489 -3.643 1.00 90.38 79 PRO A N 1
ATOM 635 C CA . PRO A 1 79 ? -7.943 1.954 -4.983 1.00 90.38 79 PRO A CA 1
ATOM 636 C C . PRO A 1 79 ? -8.281 3.014 -6.037 1.00 90.38 79 PRO A C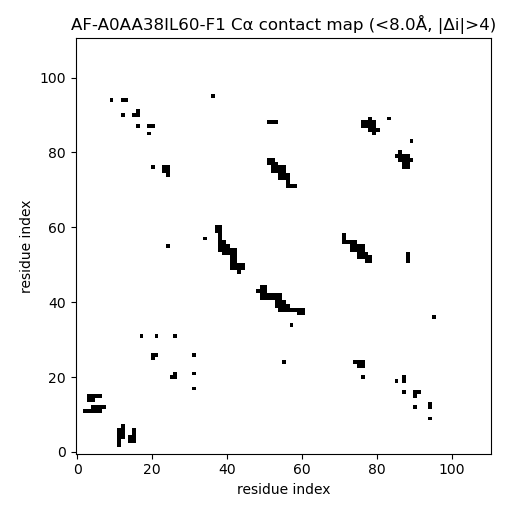 1
ATOM 638 O O . PRO A 1 79 ? -9.378 3.571 -6.046 1.00 90.38 79 PRO A O 1
ATOM 641 N N . ASN A 1 80 ? -7.356 3.245 -6.969 1.00 90.00 80 ASN A N 1
ATOM 642 C CA . ASN A 1 80 ? -7.603 4.081 -8.138 1.00 90.00 80 ASN A CA 1
ATOM 643 C C . ASN A 1 80 ? -8.260 3.236 -9.239 1.00 90.00 80 ASN A C 1
ATOM 645 O O . ASN A 1 80 ? -7.607 2.388 -9.851 1.00 90.00 80 ASN A O 1
ATOM 649 N N . ARG A 1 81 ? -9.561 3.450 -9.465 1.00 88.12 81 ARG A N 1
ATOM 650 C CA . ARG A 1 81 ? -10.335 2.748 -10.505 1.00 88.12 81 ARG A CA 1
ATOM 651 C C . ARG A 1 81 ? -10.224 3.404 -11.880 1.00 88.12 81 ARG A C 1
ATOM 653 O O . ARG A 1 81 ? -10.446 2.730 -12.878 1.00 88.12 81 ARG A O 1
ATOM 660 N N . GLU A 1 82 ? -9.893 4.690 -11.928 1.00 90.62 82 GLU A N 1
ATOM 661 C CA . GLU A 1 82 ? -9.791 5.459 -13.172 1.00 90.62 82 GLU A CA 1
ATOM 662 C C . GLU A 1 82 ? -8.492 5.142 -13.914 1.00 90.62 82 GLU A C 1
ATOM 664 O O . GLU A 1 82 ? -8.482 5.019 -15.136 1.00 90.62 82 GLU A O 1
ATOM 669 N N . ASN A 1 83 ? -7.399 4.965 -13.169 1.00 88.75 83 ASN A N 1
ATOM 670 C CA . ASN A 1 83 ? -6.113 4.563 -13.717 1.00 88.75 83 ASN A CA 1
ATOM 671 C C . ASN A 1 83 ? -5.529 3.380 -12.924 1.00 88.75 83 ASN A C 1
ATOM 673 O O . ASN A 1 83 ? -4.818 3.585 -11.933 1.00 88.75 83 ASN A O 1
ATOM 677 N N . PRO A 1 84 ? -5.812 2.136 -13.358 1.00 88.25 84 PRO A N 1
ATOM 678 C CA . PRO A 1 84 ? -5.318 0.932 -12.697 1.00 88.25 84 PRO A CA 1
ATOM 679 C C . PRO A 1 84 ? -3.789 0.855 -12.626 1.00 88.25 84 PRO A C 1
ATOM 681 O O . PRO A 1 84 ? -3.250 0.355 -11.635 1.00 88.25 84 PRO A O 1
ATOM 684 N N . ASP A 1 85 ? -3.071 1.382 -13.621 1.00 86.88 85 ASP A N 1
ATOM 685 C CA . ASP A 1 85 ? -1.604 1.356 -13.651 1.00 86.88 85 ASP A CA 1
ATOM 686 C C . ASP A 1 85 ? -0.996 2.247 -12.562 1.00 86.88 85 ASP A C 1
ATOM 688 O O . ASP A 1 85 ? 0.034 1.904 -11.984 1.00 86.88 85 ASP A O 1
ATOM 692 N N . LEU A 1 86 ? -1.683 3.329 -12.189 1.00 87.56 86 LEU A N 1
ATOM 693 C CA . LEU A 1 86 ? -1.295 4.222 -11.093 1.00 87.56 86 LEU A CA 1
ATOM 694 C C . LEU A 1 86 ? -1.979 3.881 -9.761 1.00 87.56 86 LEU A C 1
ATOM 696 O O . LEU A 1 86 ? -1.951 4.683 -8.829 1.00 87.56 86 LEU A O 1
ATOM 700 N N . CYS A 1 87 ? -2.608 2.710 -9.647 1.00 91.56 87 CYS A N 1
ATOM 701 C CA . CYS A 1 87 ? -3.315 2.323 -8.434 1.00 91.56 87 CYS A CA 1
ATOM 702 C C . CYS A 1 87 ? -2.338 1.944 -7.302 1.00 91.56 87 CYS A C 1
ATOM 704 O O . CYS A 1 87 ? -1.652 0.919 -7.403 1.00 91.56 87 CYS A O 1
ATOM 706 N N . PRO A 1 88 ? -2.294 2.705 -6.188 1.00 91.12 88 PRO A N 1
ATOM 707 C CA . PRO A 1 88 ? -1.378 2.425 -5.084 1.00 91.12 88 PRO A CA 1
ATOM 708 C C . PRO A 1 88 ? -1.701 1.102 -4.386 1.00 91.12 88 PRO A C 1
ATOM 710 O O . PRO A 1 88 ? -0.787 0.392 -3.975 1.00 91.12 88 PRO A O 1
ATOM 713 N N . VAL A 1 89 ? -2.987 0.748 -4.288 1.00 92.19 89 VAL A N 1
ATOM 714 C CA . VAL A 1 89 ? -3.442 -0.509 -3.679 1.00 92.19 89 VAL A CA 1
ATOM 715 C C . VAL A 1 89 ? -2.952 -1.708 -4.490 1.00 92.19 89 VAL A C 1
ATOM 717 O O . VAL A 1 89 ? -2.337 -2.605 -3.925 1.00 92.19 89 VAL A O 1
ATOM 720 N N . ARG A 1 90 ? -3.097 -1.676 -5.823 1.00 93.50 90 ARG A N 1
ATOM 721 C CA . ARG A 1 90 ? -2.585 -2.725 -6.723 1.00 93.50 90 ARG A CA 1
ATOM 722 C C . ARG A 1 90 ? -1.076 -2.915 -6.565 1.00 93.50 90 ARG A C 1
ATOM 724 O O . ARG A 1 90 ? -0.585 -4.041 -6.523 1.00 93.50 90 ARG A O 1
ATOM 731 N N . LEU A 1 91 ? -0.327 -1.814 -6.507 1.00 91.38 91 LEU A N 1
ATOM 732 C CA . LEU A 1 91 ? 1.127 -1.851 -6.345 1.00 91.38 91 LEU A CA 1
ATOM 733 C C . LEU A 1 91 ? 1.527 -2.415 -4.974 1.00 91.38 91 LEU A C 1
ATOM 735 O O . LEU A 1 91 ? 2.424 -3.256 -4.902 1.00 91.38 91 LEU A O 1
ATOM 739 N N . LEU A 1 92 ? 0.829 -2.019 -3.906 1.00 90.75 92 LEU A N 1
ATOM 740 C CA . LEU A 1 92 ? 1.026 -2.558 -2.561 1.00 90.75 92 LEU A CA 1
ATOM 741 C C . LEU A 1 92 ? 0.728 -4.061 -2.502 1.00 90.75 92 LEU A C 1
ATOM 743 O O . LEU A 1 92 ? 1.537 -4.825 -1.980 1.00 90.75 92 LEU A O 1
ATOM 747 N N . GLU A 1 93 ? -0.393 -4.505 -3.065 1.00 90.25 93 GLU A N 1
ATOM 748 C CA . GLU A 1 93 ? -0.764 -5.920 -3.142 1.00 90.25 93 GLU A CA 1
ATOM 749 C C . GLU A 1 93 ? 0.275 -6.730 -3.919 1.00 90.25 93 GLU A C 1
ATOM 751 O O . GLU A 1 93 ? 0.692 -7.790 -3.455 1.00 90.25 93 GLU A O 1
ATOM 756 N N . LYS A 1 94 ? 0.788 -6.204 -5.041 1.00 89.94 94 LYS A N 1
ATOM 757 C CA . LYS A 1 94 ? 1.907 -6.824 -5.769 1.00 89.94 94 LYS A CA 1
ATOM 758 C C . LYS A 1 94 ? 3.161 -6.949 -4.901 1.00 89.94 94 LYS A C 1
ATOM 760 O O . LYS A 1 94 ? 3.832 -7.980 -4.945 1.00 89.94 94 LYS A O 1
ATOM 765 N N . MET A 1 95 ? 3.489 -5.931 -4.102 1.00 89.06 95 MET A N 1
ATOM 766 C CA . MET A 1 95 ? 4.621 -5.994 -3.168 1.00 89.06 95 MET A CA 1
ATOM 767 C C . MET A 1 95 ? 4.393 -7.034 -2.061 1.00 89.06 95 MET A C 1
ATOM 769 O O . MET A 1 95 ? 5.310 -7.788 -1.730 1.00 89.06 95 MET A O 1
ATOM 773 N N . LEU A 1 96 ? 3.182 -7.101 -1.502 1.00 86.56 96 LEU A N 1
ATOM 774 C CA . LEU A 1 96 ? 2.805 -8.066 -0.466 1.00 86.56 96 LEU A CA 1
ATOM 775 C C . LEU A 1 96 ? 2.797 -9.505 -0.995 1.00 86.56 96 LEU A C 1
ATOM 777 O O . LEU A 1 96 ? 3.327 -10.390 -0.325 1.00 86.56 96 LEU A O 1
ATOM 781 N N . ALA A 1 97 ? 2.276 -9.733 -2.202 1.00 85.25 97 ALA A N 1
ATOM 782 C CA . ALA A 1 97 ? 2.282 -11.035 -2.866 1.00 85.25 97 ALA A CA 1
ATOM 783 C C . ALA A 1 97 ? 3.715 -11.540 -3.076 1.00 85.25 97 ALA A C 1
ATOM 785 O O . ALA A 1 97 ? 4.049 -12.644 -2.652 1.00 85.25 97 ALA A O 1
ATOM 786 N N . ARG A 1 98 ? 4.610 -10.687 -3.592 1.00 82.88 98 ARG A N 1
ATOM 787 C CA . ARG A 1 98 ? 6.034 -11.032 -3.758 1.00 82.88 98 ARG A CA 1
ATOM 788 C C . ARG A 1 98 ? 6.754 -11.278 -2.434 1.00 82.88 98 ARG A C 1
ATOM 790 O O . ARG A 1 98 ? 7.662 -12.102 -2.370 1.00 82.88 98 ARG A O 1
ATOM 797 N N . ARG A 1 99 ? 6.348 -10.594 -1.359 1.00 73.50 99 ARG A N 1
ATOM 798 C CA . ARG A 1 99 ? 6.835 -10.873 -0.000 1.00 73.50 99 ARG A CA 1
ATOM 799 C C . ARG A 1 99 ? 6.332 -12.223 0.523 1.00 73.50 99 ARG A C 1
ATOM 801 O O . ARG A 1 99 ? 7.070 -12.876 1.246 1.00 73.50 99 ARG A O 1
ATOM 808 N N . GLY A 1 100 ? 5.107 -12.627 0.189 1.00 62.00 100 GLY A N 1
ATOM 809 C CA . GLY A 1 100 ? 4.554 -13.943 0.531 1.00 62.00 100 GLY A CA 1
ATOM 810 C C . GLY A 1 100 ? 5.179 -15.089 -0.273 1.00 62.00 100 GLY A C 1
ATOM 811 O O . GLY A 1 100 ? 5.401 -16.170 0.268 1.00 62.00 100 GLY A O 1
ATOM 812 N N . GLU A 1 101 ? 5.524 -14.841 -1.539 1.00 50.78 101 GLU A N 1
ATOM 813 C CA . GLU A 1 101 ? 6.275 -15.770 -2.398 1.00 50.78 101 GLU A CA 1
ATOM 814 C C . GLU A 1 101 ? 7.730 -15.939 -1.940 1.00 50.78 101 GLU A C 1
ATOM 816 O O . GLU A 1 101 ? 8.297 -17.033 -2.030 1.00 50.78 101 GLU A O 1
ATOM 821 N N . ALA A 1 102 ? 8.321 -14.887 -1.365 1.00 46.56 102 ALA A N 1
ATOM 822 C CA . ALA A 1 102 ? 9.533 -14.990 -0.571 1.00 46.56 102 ALA A CA 1
ATOM 823 C C . ALA A 1 102 ? 9.216 -15.732 0.738 1.00 46.56 102 ALA A C 1
ATOM 825 O O . ALA A 1 102 ? 8.989 -15.131 1.788 1.00 46.56 102 ALA A O 1
ATOM 826 N N . ARG A 1 103 ? 9.212 -17.072 0.677 1.00 33.22 103 ARG A N 1
ATOM 827 C CA . ARG A 1 103 ? 9.267 -17.955 1.855 1.00 33.22 103 ARG A CA 1
ATOM 828 C C . ARG A 1 103 ? 10.200 -17.343 2.903 1.00 33.22 103 ARG A C 1
ATOM 830 O O . ARG A 1 103 ? 11.218 -16.771 2.508 1.00 33.22 103 ARG A O 1
ATOM 837 N N . PRO A 1 104 ? 9.918 -17.483 4.211 1.00 36.28 104 PRO A N 1
ATOM 838 C CA . PRO A 1 104 ? 10.757 -16.909 5.248 1.00 36.28 104 PRO A CA 1
ATOM 839 C C . PRO A 1 104 ? 12.164 -17.491 5.111 1.00 36.28 104 PRO A C 1
ATOM 841 O O . PRO A 1 104 ? 12.452 -18.590 5.584 1.00 36.28 104 PRO A O 1
ATOM 844 N N . LEU A 1 105 ? 13.054 -16.752 4.448 1.00 34.88 105 LEU A N 1
ATOM 845 C CA . LEU A 1 105 ? 14.476 -16.926 4.627 1.00 34.88 105 LEU A CA 1
ATOM 846 C C . LEU A 1 105 ? 14.682 -16.613 6.099 1.00 34.88 105 LEU A C 1
ATOM 848 O O . LEU A 1 105 ? 14.529 -15.473 6.542 1.00 34.88 105 LEU A O 1
ATOM 852 N N . LYS A 1 106 ? 14.880 -17.692 6.863 1.00 34.16 106 LYS A N 1
ATOM 853 C CA . LYS A 1 106 ? 15.362 -17.688 8.238 1.00 34.16 106 LYS A CA 1
ATOM 854 C C . LYS A 1 106 ? 16.239 -16.457 8.430 1.00 34.16 106 LYS A C 1
ATOM 856 O O . LYS A 1 106 ? 17.206 -16.310 7.692 1.00 34.16 106 LYS A O 1
ATOM 861 N N . ARG A 1 107 ? 15.851 -15.602 9.386 1.00 32.66 107 ARG A N 1
ATOM 862 C CA . ARG A 1 107 ? 16.668 -14.550 10.013 1.00 32.66 107 ARG A CA 1
ATOM 863 C C . ARG A 1 107 ? 18.139 -14.655 9.594 1.00 32.66 107 ARG A C 1
ATOM 865 O O . ARG A 1 107 ? 18.882 -15.432 10.186 1.00 32.66 107 ARG A O 1
ATOM 872 N N . ILE A 1 108 ? 18.551 -13.870 8.604 1.00 35.78 108 ILE A N 1
ATOM 873 C CA . ILE A 1 108 ? 19.958 -13.506 8.487 1.00 35.78 108 ILE A CA 1
ATOM 874 C C . ILE A 1 108 ? 20.080 -12.220 9.292 1.00 35.78 108 ILE A C 1
ATOM 876 O O . ILE A 1 108 ? 19.685 -11.141 8.856 1.00 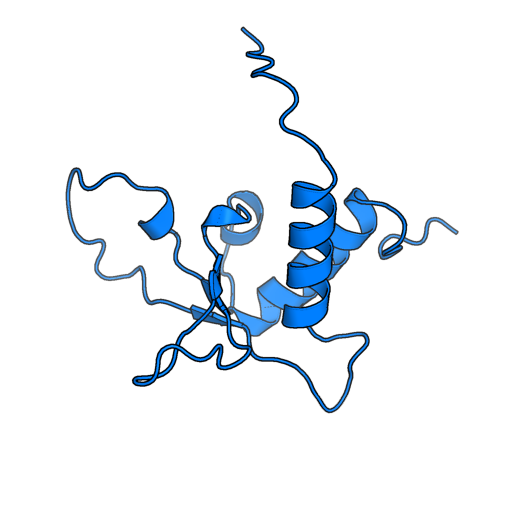35.78 108 ILE A O 1
ATOM 880 N N . VAL A 1 109 ? 20.504 -12.398 10.540 1.00 36.78 109 VAL A N 1
ATOM 881 C CA . VAL A 1 109 ? 21.017 -11.328 11.388 1.00 36.78 109 VAL A CA 1
ATOM 882 C C . VAL A 1 109 ? 22.379 -10.971 10.802 1.00 36.78 109 VAL A C 1
ATOM 884 O O . VAL A 1 109 ? 23.265 -11.823 10.784 1.00 36.78 109 VAL A O 1
ATOM 887 N N . TYR A 1 110 ? 22.536 -9.756 10.287 1.00 34.03 110 TYR A N 1
ATOM 888 C CA . TYR A 1 110 ? 23.868 -9.192 10.097 1.00 34.03 110 TYR A CA 1
ATOM 889 C C . TYR A 1 110 ? 24.252 -8.509 11.412 1.00 34.03 110 TYR A C 1
ATOM 891 O O . TYR A 1 110 ? 23.489 -7.679 11.913 1.00 34.03 110 TYR A O 1
ATOM 899 N N . PHE A 1 111 ? 25.361 -8.977 11.988 1.00 43.41 111 PHE A N 1
ATOM 900 C CA . PHE A 1 111 ? 26.056 -8.373 13.125 1.00 43.41 111 PHE A CA 1
ATOM 901 C C . PHE A 1 111 ? 26.703 -7.048 12.719 1.00 43.41 111 PHE A C 1
ATOM 903 O O . PHE A 1 111 ? 27.097 -6.938 11.534 1.00 43.41 111 PHE A O 1
#

Secondary structure (DSSP, 8-state):
---TT-TTSHHHHHHHHHHHHHHHTT--TTGGGG--GGGEEEEE-TTS-EEEEEEE-GGGGS-S-S---TT-PPEEE---SS-GGG-HHHHHHHHHHHHHHS---------

Mean predicted aligned error: 10.01 Å

Organism: NCBI:txid2755281

pLDDT: mean 74.57, std 18.22, range [32.66, 93.5]

Solvent-accessible surface area (backbone atoms only — not comparable to full-atom values): 6884 Å² total; per-residue (Å²): 132,86,64,68,60,34,65,88,41,72,71,14,33,52,48,44,31,50,61,48,41,37,64,69,52,63,55,62,88,67,49,73,82,71,66,53,78,72,27,51,43,77,40,59,48,100,84,68,47,76,73,65,32,32,40,36,32,77,64,67,73,57,74,96,70,81,75,86,65,95,75,74,69,73,35,60,45,57,63,38,81,91,45,62,92,74,11,44,40,60,44,49,50,53,53,52,49,54,52,64,70,49,60,85,72,71,84,79,77,82,131

Radius of gyration: 15.45 Å; Cα contacts (8 Å, |Δi|>4): 114; chains: 1; bounding box: 45×33×47 Å